Protein AF-A0AAW9FSR8-F1 (afdb_monomer_lite)

Radius of gyration: 16.05 Å; chains: 1; bounding box: 38×24×43 Å

Secondary structure (DSSP, 8-state):
---EEE-TTSSSEEEEETTEEEEPPTTTHHHHHHHHHHH---TTS-S--S-SHHHHHHHHHTT-SB-TTSPBP-HHHHHHHHHHHHHHTT--HHHHHHHHTS-HHHHHHHHGGG-

InterPro domains:
  IPR011010 DNA breaking-rejoining enzyme, catalytic core [SSF56349] (39-111)
  IPR013762 Integrase-like, catalytic domain superfamily [G3DSA:1.10.443.10] (10-115)

Sequence (115 aa):
MASCEASRDGQRVIAQRCGDYCESITGAVHPFERPVKRNDPTPTDLVFPQDHQQFNKVLAACDLKTDREGNRRSAYSLRHTYICVRLLEGVDIYQIAKNCRTSVEMIEKHYAVHL

Organism: NCBI:txid1972867

pLDDT: mean 84.4, std 8.9, range [41.56, 93.81]

Structure (mmCIF, N/CA/C/O backbone):
data_AF-A0AAW9FSR8-F1
#
_entry.id   AF-A0AAW9FSR8-F1
#
loop_
_atom_site.group_PDB
_atom_site.id
_atom_site.type_symbol
_atom_site.label_atom_id
_atom_site.label_alt_id
_atom_site.label_comp_id
_atom_site.label_asym_id
_atom_site.label_entity_id
_atom_site.label_seq_id
_atom_site.pdbx_PDB_ins_code
_atom_site.Cartn_x
_atom_site.Cartn_y
_atom_site.Cartn_z
_atom_site.occupancy
_atom_site.B_iso_or_equiv
_atom_site.auth_seq_id
_atom_site.auth_comp_id
_atom_site.auth_asym_id
_atom_site.auth_atom_id
_atom_site.pdbx_PDB_model_num
ATOM 1 N N . MET A 1 1 ? 14.241 10.865 -11.477 1.00 41.56 1 MET A N 1
ATOM 2 C CA . MET A 1 1 ? 13.454 9.933 -12.312 1.00 41.56 1 MET A CA 1
ATOM 3 C C . MET A 1 1 ? 13.357 8.637 -11.540 1.00 41.56 1 MET A C 1
ATOM 5 O O . MET A 1 1 ? 14.350 8.281 -10.923 1.00 41.56 1 MET A O 1
ATOM 9 N N . ALA A 1 2 ? 12.187 8.006 -11.481 1.00 51.25 2 ALA A N 1
ATOM 10 C CA . ALA A 1 2 ? 12.066 6.712 -10.822 1.00 51.25 2 ALA A CA 1
ATOM 11 C C . ALA A 1 2 ? 12.233 5.618 -11.871 1.00 51.25 2 ALA A C 1
ATOM 13 O O . ALA A 1 2 ? 11.291 5.354 -12.611 1.00 51.25 2 ALA A O 1
ATOM 14 N N . SER A 1 3 ? 13.433 5.041 -11.986 1.00 63.72 3 SER A N 1
ATOM 15 C CA . SER A 1 3 ? 13.580 3.767 -12.685 1.00 63.72 3 SER A CA 1
ATOM 16 C C . SER A 1 3 ? 12.874 2.702 -11.847 1.00 63.72 3 SER A C 1
ATOM 18 O O . SER A 1 3 ? 13.062 2.644 -10.628 1.00 63.72 3 SER A O 1
ATOM 20 N N . CYS A 1 4 ? 11.996 1.930 -12.488 1.00 71.81 4 CYS A N 1
ATOM 21 C CA . CYS A 1 4 ? 11.363 0.756 -11.900 1.00 71.81 4 CYS A CA 1
ATOM 22 C C . CYS A 1 4 ? 12.034 -0.482 -12.492 1.00 71.81 4 CYS A C 1
ATOM 24 O O . CYS A 1 4 ? 12.054 -0.649 -13.710 1.00 71.81 4 CYS A O 1
ATOM 26 N N . GLU A 1 5 ? 12.570 -1.341 -11.640 1.00 77.12 5 GLU A N 1
ATOM 27 C CA . GLU A 1 5 ? 13.386 -2.495 -12.010 1.00 77.12 5 GLU A CA 1
ATOM 28 C C . GLU A 1 5 ? 12.865 -3.733 -11.275 1.00 77.12 5 GLU A C 1
ATOM 30 O O . GLU A 1 5 ? 12.294 -3.621 -10.189 1.00 77.12 5 GLU A O 1
ATOM 35 N N . ALA A 1 6 ? 13.032 -4.927 -11.840 1.00 78.12 6 ALA A N 1
ATOM 36 C CA . ALA A 1 6 ? 12.727 -6.150 -11.101 1.00 78.12 6 ALA A CA 1
ATOM 37 C C . ALA A 1 6 ? 13.786 -6.387 -10.008 1.00 78.12 6 ALA A C 1
ATOM 39 O O . ALA A 1 6 ? 14.970 -6.109 -10.201 1.00 78.12 6 ALA A O 1
ATOM 40 N N . SER A 1 7 ? 13.374 -6.920 -8.858 1.00 80.75 7 SER A N 1
ATOM 41 C CA . SER A 1 7 ? 14.296 -7.370 -7.815 1.00 80.75 7 SER A CA 1
ATOM 42 C C . SER A 1 7 ? 15.162 -8.525 -8.319 1.00 80.75 7 SER A C 1
ATOM 44 O O . SER A 1 7 ? 14.812 -9.194 -9.291 1.00 80.75 7 SER A O 1
ATOM 46 N N . ARG A 1 8 ? 16.278 -8.803 -7.632 1.00 76.06 8 ARG A N 1
ATOM 47 C CA . ARG A 1 8 ? 17.216 -9.883 -8.007 1.00 76.06 8 ARG A CA 1
ATOM 48 C C . ARG A 1 8 ? 16.534 -11.245 -8.157 1.00 76.06 8 ARG A C 1
ATOM 50 O O . ARG A 1 8 ? 16.875 -11.997 -9.058 1.00 76.06 8 ARG A O 1
ATOM 57 N N . ASP A 1 9 ? 15.539 -11.514 -7.317 1.00 78.62 9 ASP A N 1
ATOM 58 C CA . ASP A 1 9 ? 14.767 -12.761 -7.335 1.00 78.62 9 ASP A CA 1
ATOM 59 C C . ASP A 1 9 ? 13.629 -12.757 -8.374 1.00 78.62 9 ASP A C 1
ATOM 61 O O . ASP A 1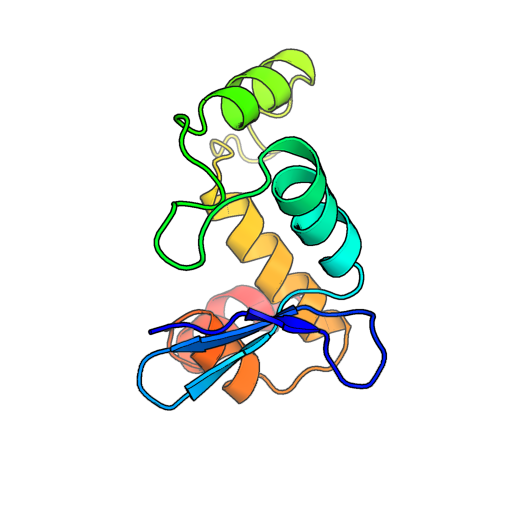 9 ? 12.876 -13.720 -8.479 1.00 78.62 9 ASP A O 1
ATOM 65 N N . GLY A 1 10 ? 13.441 -11.657 -9.112 1.00 80.25 10 GLY A N 1
ATOM 66 C CA . GLY A 1 10 ? 12.411 -11.508 -10.145 1.00 80.25 10 GLY A CA 1
ATOM 67 C C . GLY A 1 10 ? 10.973 -11.459 -9.622 1.00 80.25 10 GLY A C 1
ATOM 68 O O . GLY A 1 10 ? 10.031 -11.480 -10.410 1.00 80.25 10 GLY A O 1
ATOM 69 N N . GLN A 1 11 ? 10.774 -11.400 -8.303 1.00 83.88 11 GLN A N 1
ATOM 70 C CA . GLN A 1 11 ? 9.446 -11.458 -7.686 1.00 83.88 11 GLN A CA 1
ATOM 71 C C . GLN A 1 11 ? 8.892 -10.091 -7.278 1.00 83.88 11 GLN A C 1
ATOM 73 O O . GLN A 1 11 ? 7.684 -9.965 -7.073 1.00 83.88 11 GLN A O 1
ATOM 78 N N . ARG A 1 12 ? 9.728 -9.057 -7.147 1.00 86.56 12 ARG A N 1
ATOM 79 C CA . ARG A 1 12 ? 9.313 -7.716 -6.702 1.00 86.56 12 ARG A CA 1
ATOM 80 C C . ARG A 1 12 ? 9.740 -6.658 -7.709 1.00 86.56 12 ARG A C 1
ATOM 82 O O . ARG A 1 12 ? 10.646 -6.880 -8.498 1.00 86.56 12 ARG A O 1
ATOM 89 N N . VAL A 1 13 ? 9.085 -5.507 -7.671 1.00 87.00 13 VAL A N 1
ATOM 90 C CA . VAL A 1 13 ? 9.460 -4.303 -8.412 1.00 87.00 13 VAL A CA 1
ATOM 91 C C . VAL A 1 13 ? 10.083 -3.325 -7.424 1.00 87.00 13 VAL A C 1
ATOM 93 O O . VAL A 1 13 ? 9.516 -3.058 -6.363 1.00 87.00 13 VAL A O 1
ATOM 96 N N . ILE A 1 14 ? 11.247 -2.803 -7.776 1.00 86.50 14 ILE A N 1
ATOM 97 C CA . ILE A 1 14 ? 11.996 -1.806 -7.024 1.00 86.50 14 ILE A CA 1
ATOM 98 C C . ILE A 1 14 ? 11.925 -0.501 -7.804 1.00 86.50 14 ILE A C 1
ATOM 100 O O . ILE A 1 14 ? 12.192 -0.487 -8.998 1.00 86.50 14 ILE A O 1
ATOM 104 N N . ALA A 1 15 ? 11.568 0.593 -7.143 1.00 83.19 15 ALA A N 1
ATOM 105 C CA . ALA A 1 15 ? 11.517 1.915 -7.750 1.00 83.19 15 ALA A CA 1
ATOM 106 C C . ALA A 1 15 ? 12.426 2.884 -6.995 1.00 83.19 15 ALA A C 1
ATOM 108 O O . ALA A 1 15 ? 12.310 3.010 -5.775 1.00 83.19 15 ALA A O 1
ATOM 109 N N . GLN A 1 16 ? 13.296 3.607 -7.700 1.00 78.75 16 GLN A N 1
ATOM 110 C CA . GLN A 1 16 ? 14.122 4.637 -7.067 1.00 78.75 16 GLN A CA 1
ATOM 111 C C . GLN A 1 16 ? 13.339 5.947 -6.916 1.00 78.75 16 GLN A C 1
ATOM 113 O O . GLN A 1 16 ? 12.778 6.468 -7.875 1.00 78.75 16 GLN A O 1
ATOM 118 N N . ARG A 1 17 ? 13.299 6.548 -5.726 1.00 67.88 17 ARG A N 1
ATOM 119 C CA . ARG A 1 17 ? 12.623 7.837 -5.530 1.00 67.88 17 ARG A CA 1
ATOM 120 C C . ARG A 1 17 ? 13.301 8.667 -4.446 1.00 67.88 17 ARG A C 1
ATOM 122 O O . ARG A 1 17 ? 13.390 8.240 -3.307 1.00 67.88 17 ARG A O 1
ATOM 129 N N . CYS A 1 18 ? 13.712 9.893 -4.790 1.00 66.00 18 CYS A N 1
ATOM 130 C CA . CYS A 1 18 ? 14.401 10.820 -3.874 1.00 66.00 18 CYS A CA 1
ATOM 131 C C . CYS A 1 18 ? 15.654 10.223 -3.198 1.00 66.00 18 CYS A C 1
ATOM 133 O O . CYS A 1 18 ? 15.915 10.518 -2.041 1.00 66.00 18 CYS A O 1
ATOM 135 N N . GLY A 1 19 ? 16.427 9.401 -3.915 1.00 68.81 19 GLY A N 1
ATOM 136 C CA . GLY A 1 19 ? 17.659 8.794 -3.389 1.00 68.81 19 GLY A CA 1
ATOM 137 C C . GLY A 1 19 ? 17.451 7.505 -2.589 1.00 68.81 19 GLY A C 1
ATOM 138 O O . GLY A 1 19 ? 18.419 6.789 -2.366 1.00 68.81 19 GLY A O 1
ATOM 139 N N . ASP A 1 20 ? 16.206 7.167 -2.252 1.00 72.75 20 ASP A N 1
ATOM 140 C CA . ASP A 1 20 ? 15.834 5.910 -1.603 1.00 72.75 20 ASP A CA 1
ATOM 141 C C . ASP A 1 20 ? 15.185 4.933 -2.594 1.00 72.75 20 ASP A C 1
ATOM 143 O O . ASP A 1 20 ? 14.726 5.318 -3.674 1.00 72.75 20 ASP A O 1
ATOM 147 N N . TYR A 1 21 ? 15.123 3.657 -2.212 1.00 81.38 21 TYR A N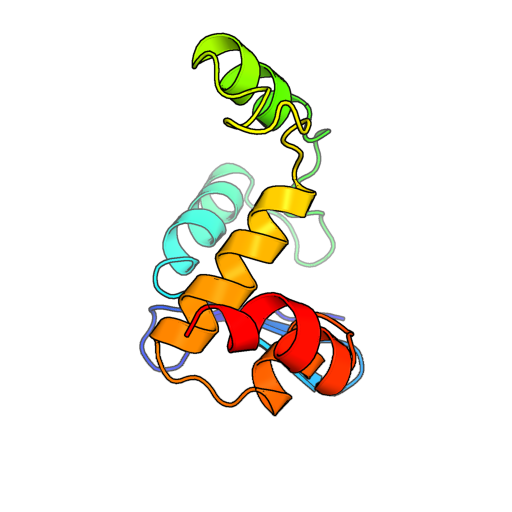 1
ATOM 148 C CA . TYR A 1 21 ? 14.455 2.605 -2.977 1.00 8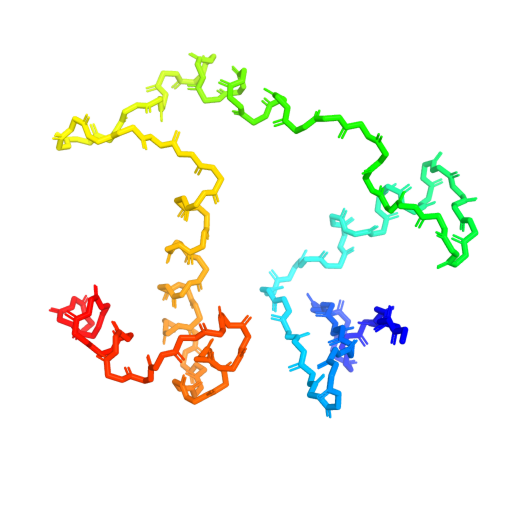1.38 21 TYR A CA 1
ATOM 149 C C . TYR A 1 21 ? 13.133 2.227 -2.315 1.00 81.38 21 TYR A C 1
ATOM 151 O O . TYR A 1 21 ? 13.063 2.047 -1.101 1.00 81.38 21 TYR A O 1
ATOM 159 N N . CYS A 1 22 ? 12.086 2.096 -3.124 1.00 84.56 22 CYS A N 1
ATOM 160 C CA . CYS A 1 22 ? 10.797 1.561 -2.718 1.00 84.56 22 CYS A CA 1
ATOM 161 C C . CYS A 1 22 ? 10.622 0.161 -3.295 1.00 84.56 22 CYS A C 1
ATOM 163 O O . CYS A 1 22 ? 10.755 -0.028 -4.501 1.00 84.56 22 CYS A O 1
ATOM 165 N N . GLU A 1 23 ? 10.264 -0.798 -2.449 1.00 87.00 23 GLU A N 1
ATOM 166 C CA . GLU A 1 23 ? 10.001 -2.178 -2.858 1.00 87.00 23 GLU A CA 1
ATOM 167 C C . GLU A 1 23 ? 8.507 -2.480 -2.855 1.00 87.00 23 GLU A C 1
ATOM 169 O O . GLU A 1 23 ? 7.781 -2.127 -1.921 1.00 87.00 23 GLU A O 1
ATOM 174 N N . SER A 1 24 ? 8.051 -3.174 -3.892 1.00 88.44 24 SER A N 1
ATOM 175 C CA . SER A 1 24 ? 6.703 -3.718 -3.956 1.00 88.44 24 SER A CA 1
ATOM 176 C C . SER A 1 24 ? 6.545 -4.982 -3.104 1.00 88.44 24 SER A C 1
ATOM 178 O O . SER A 1 24 ? 7.509 -5.605 -2.661 1.00 88.44 24 SER A O 1
ATOM 180 N N . ILE A 1 25 ? 5.297 -5.434 -2.978 1.00 86.81 25 ILE A N 1
ATOM 181 C CA . ILE A 1 25 ? 4.983 -6.786 -2.509 1.00 86.81 25 ILE A CA 1
ATOM 182 C C . ILE A 1 25 ? 5.506 -7.858 -3.482 1.00 86.81 25 ILE A C 1
ATOM 184 O O . ILE A 1 25 ? 5.698 -7.601 -4.678 1.00 86.81 25 ILE A O 1
ATOM 188 N N . THR A 1 26 ? 5.717 -9.062 -2.958 1.00 87.06 26 THR A N 1
ATOM 189 C CA . THR A 1 26 ? 6.020 -10.278 -3.718 1.00 87.06 26 THR A CA 1
ATOM 190 C C . THR A 1 26 ? 4.930 -10.560 -4.765 1.00 87.06 26 THR A C 1
ATOM 192 O O . THR A 1 26 ? 3.739 -10.473 -4.477 1.00 87.06 26 THR A O 1
ATOM 195 N N . GLY A 1 27 ? 5.327 -10.868 -6.001 1.00 86.75 27 GLY A N 1
ATOM 196 C CA . GLY A 1 27 ? 4.433 -11.135 -7.134 1.00 86.75 27 GLY A CA 1
ATOM 197 C C . GLY A 1 27 ? 3.981 -9.897 -7.921 1.00 86.75 27 GLY A C 1
ATOM 198 O O . GLY A 1 27 ? 3.240 -10.037 -8.893 1.00 86.75 27 GLY A O 1
ATOM 199 N N . ALA A 1 28 ? 4.425 -8.687 -7.559 1.00 87.69 28 ALA A N 1
ATOM 200 C CA . ALA A 1 28 ? 3.993 -7.454 -8.229 1.00 87.69 28 ALA A CA 1
ATOM 201 C C . ALA A 1 28 ? 4.593 -7.239 -9.633 1.00 87.69 28 ALA A C 1
ATOM 203 O O . ALA A 1 28 ? 4.128 -6.363 -10.366 1.00 87.69 28 ALA A O 1
ATOM 204 N N . VAL A 1 29 ? 5.578 -8.049 -10.034 1.00 88.81 29 VAL A N 1
ATOM 205 C CA . VAL A 1 29 ? 6.221 -7.960 -11.355 1.00 88.81 29 VAL A CA 1
ATOM 206 C C . VAL A 1 29 ? 5.221 -8.225 -12.478 1.00 88.81 29 VAL A C 1
ATOM 208 O O . VAL A 1 29 ? 5.095 -7.410 -13.386 1.00 88.81 29 VAL A O 1
ATOM 211 N N . HIS A 1 30 ? 4.420 -9.291 -12.399 1.00 88.12 30 HIS A N 1
ATOM 212 C CA . HIS A 1 30 ? 3.441 -9.591 -13.451 1.00 88.12 30 HIS A CA 1
ATOM 213 C C . HIS A 1 30 ? 2.367 -8.497 -13.627 1.00 88.12 30 HIS A C 1
ATOM 215 O O . HIS A 1 30 ? 2.087 -8.129 -14.771 1.00 88.12 30 HIS A O 1
ATOM 221 N N . PRO A 1 31 ? 1.764 -7.941 -12.552 1.00 87.50 31 PRO A N 1
ATOM 222 C CA . PRO A 1 31 ? 0.895 -6.771 -12.651 1.00 87.50 31 PRO A CA 1
ATOM 223 C C . PRO A 1 31 ? 1.541 -5.546 -13.299 1.00 87.50 31 PRO A C 1
ATOM 225 O O . PRO A 1 31 ? 0.823 -4.784 -13.938 1.00 87.50 31 PRO A O 1
ATOM 228 N N . PHE A 1 32 ? 2.855 -5.353 -13.147 1.00 86.25 32 PHE A N 1
ATOM 229 C CA . PHE A 1 32 ? 3.596 -4.248 -13.760 1.00 86.25 32 PHE A CA 1
ATOM 230 C C . PHE A 1 32 ? 3.942 -4.516 -15.232 1.00 86.25 32 PHE A C 1
ATOM 232 O O . PHE A 1 32 ? 3.748 -3.654 -16.083 1.00 86.25 32 PHE A O 1
ATOM 239 N N . GLU A 1 33 ? 4.378 -5.727 -15.570 1.00 87.25 33 GLU A N 1
ATOM 240 C CA . GLU A 1 33 ? 4.711 -6.094 -16.949 1.00 87.25 33 GLU A CA 1
ATOM 241 C C . GLU A 1 33 ? 3.498 -6.077 -17.882 1.00 87.25 33 GLU A C 1
ATOM 243 O O . GLU A 1 33 ? 3.627 -5.768 -19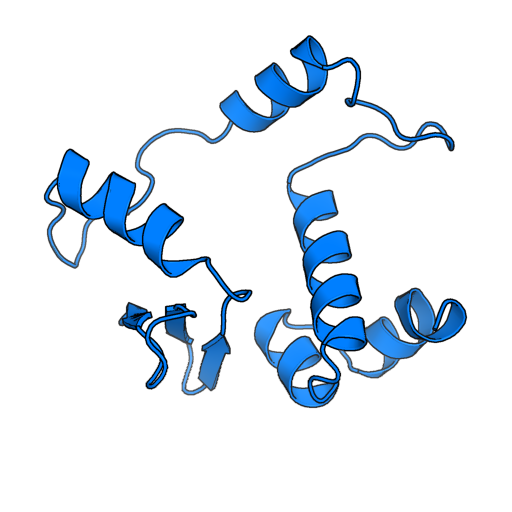.063 1.00 87.25 33 GLU A O 1
ATOM 248 N N . ARG A 1 34 ? 2.311 -6.433 -17.379 1.00 88.06 34 ARG A N 1
ATOM 249 C CA . ARG A 1 34 ? 1.073 -6.475 -18.174 1.00 88.06 34 ARG A CA 1
ATOM 250 C C . ARG A 1 34 ? 0.741 -5.139 -18.863 1.00 88.06 34 ARG A C 1
ATOM 252 O O . ARG A 1 34 ? 0.545 -5.162 -20.077 1.00 88.06 34 ARG A O 1
ATOM 259 N N . PRO A 1 35 ? 0.644 -3.996 -18.156 1.00 85.56 35 PRO A N 1
ATOM 260 C CA . PRO A 1 35 ? 0.389 -2.705 -18.786 1.00 85.56 35 PRO A CA 1
ATOM 261 C C . PRO A 1 35 ? 1.546 -2.254 -19.681 1.00 85.56 35 PRO A C 1
ATOM 263 O O . PRO A 1 35 ? 1.274 -1.713 -20.747 1.00 85.56 35 PRO A O 1
ATOM 266 N N . VAL A 1 36 ? 2.803 -2.540 -19.317 1.00 85.94 36 VAL A N 1
ATOM 267 C CA . VAL A 1 36 ? 3.968 -2.225 -20.164 1.00 85.94 36 VAL A CA 1
ATOM 268 C C . VAL A 1 36 ? 3.878 -2.961 -21.503 1.00 85.94 36 VAL A C 1
ATOM 270 O O . VAL A 1 36 ? 3.933 -2.330 -22.550 1.00 85.94 36 VAL A O 1
ATOM 273 N N . LYS A 1 37 ? 3.614 -4.274 -21.488 1.00 87.62 37 LYS A N 1
ATOM 274 C CA . LYS A 1 37 ? 3.434 -5.089 -22.704 1.00 87.62 37 LYS A CA 1
ATOM 275 C C . LYS A 1 37 ? 2.225 -4.659 -23.539 1.00 87.62 37 LYS A C 1
ATOM 277 O O . LYS A 1 37 ? 2.237 -4.819 -24.752 1.00 87.62 37 LYS A O 1
ATOM 282 N N . ARG A 1 38 ? 1.158 -4.170 -22.897 1.00 86.81 38 ARG A N 1
ATOM 283 C CA . ARG A 1 38 ? -0.079 -3.765 -23.582 1.00 86.81 38 ARG A CA 1
ATOM 284 C C . ARG A 1 38 ? 0.039 -2.404 -24.263 1.00 86.81 38 ARG A C 1
ATOM 286 O O . ARG A 1 38 ? -0.565 -2.216 -25.314 1.00 86.81 38 ARG A O 1
ATOM 293 N N . ASN A 1 39 ? 0.734 -1.468 -23.625 1.00 84.19 39 ASN A N 1
ATOM 294 C CA . ASN A 1 39 ? 0.728 -0.063 -24.018 1.00 84.19 39 ASN A CA 1
ATOM 295 C C . ASN A 1 39 ? 2.039 0.390 -24.678 1.00 84.19 39 ASN A C 1
ATOM 297 O O . ASN A 1 39 ? 2.055 1.502 -25.189 1.00 84.19 39 ASN A O 1
ATOM 301 N N . ASP A 1 40 ? 3.098 -0.430 -24.629 1.00 84.25 40 ASP A N 1
ATOM 302 C CA . ASP A 1 40 ? 4.460 -0.118 -25.101 1.00 84.25 40 ASP A CA 1
ATOM 303 C C . ASP A 1 40 ? 4.896 1.331 -24.786 1.00 84.25 40 ASP A C 1
ATOM 305 O O . ASP A 1 40 ? 5.177 2.122 -25.688 1.00 84.25 40 ASP A O 1
ATOM 309 N N . PRO A 1 41 ? 4.846 1.737 -23.499 1.00 85.69 41 PRO A N 1
ATOM 310 C CA . PRO A 1 41 ? 5.042 3.128 -23.116 1.00 85.69 41 PRO A CA 1
ATOM 311 C C . PRO A 1 41 ? 6.507 3.543 -23.265 1.00 85.69 41 PRO A C 1
ATOM 313 O O . PRO A 1 41 ? 7.423 2.777 -22.953 1.00 85.69 41 PRO A O 1
ATOM 316 N N . THR A 1 42 ? 6.745 4.801 -23.636 1.00 84.44 42 THR A N 1
ATOM 317 C CA . THR A 1 42 ? 8.084 5.382 -23.503 1.00 84.44 42 THR A CA 1
ATOM 318 C C . THR A 1 42 ? 8.416 5.598 -22.017 1.00 84.44 42 THR A C 1
ATOM 320 O O . THR A 1 42 ? 7.507 5.714 -21.191 1.00 84.44 42 THR A O 1
ATOM 323 N N . PRO A 1 43 ? 9.701 5.701 -21.619 1.00 81.06 43 PRO A N 1
ATOM 324 C CA . PRO A 1 43 ? 10.082 5.867 -20.208 1.00 81.06 43 PRO A CA 1
ATOM 325 C C . PRO A 1 43 ? 9.495 7.107 -19.514 1.00 81.06 43 PRO A C 1
ATOM 327 O O . PRO A 1 43 ? 9.489 7.186 -18.286 1.00 81.06 43 PRO A O 1
ATOM 330 N N . THR A 1 44 ? 9.046 8.094 -20.288 1.00 83.06 44 THR A N 1
ATOM 331 C CA . THR A 1 44 ? 8.409 9.320 -19.793 1.00 83.06 44 THR A CA 1
ATOM 332 C C . THR A 1 44 ? 6.898 9.202 -19.640 1.00 83.06 44 THR A C 1
ATOM 334 O O . THR A 1 44 ? 6.294 10.047 -18.976 1.00 83.06 44 THR A O 1
ATOM 337 N N . ASP A 1 45 ? 6.286 8.180 -20.233 1.00 85.56 45 ASP A N 1
ATOM 338 C CA . ASP A 1 45 ? 4.842 8.011 -20.212 1.00 85.56 45 ASP A CA 1
ATOM 339 C C . ASP A 1 45 ? 4.359 7.449 -18.875 1.00 85.56 45 ASP A C 1
ATOM 341 O O . ASP A 1 45 ? 5.036 6.698 -18.167 1.00 85.56 45 ASP A O 1
ATOM 345 N N . LEU A 1 46 ? 3.127 7.808 -18.520 1.00 83.25 46 LEU A N 1
ATOM 346 C CA . LEU A 1 46 ? 2.471 7.248 -17.350 1.00 83.25 46 LEU A CA 1
ATOM 347 C C . LEU A 1 46 ? 2.132 5.777 -17.607 1.00 83.25 46 LEU A C 1
ATOM 349 O O . LEU A 1 46 ? 1.401 5.452 -18.539 1.00 83.25 46 LEU A O 1
ATOM 353 N N . VAL A 1 47 ? 2.573 4.895 -16.707 1.00 81.44 47 VAL A N 1
ATOM 354 C CA . VAL A 1 47 ? 2.211 3.463 -16.732 1.00 81.44 47 VAL A CA 1
ATOM 355 C C . VAL A 1 47 ? 0.687 3.270 -16.653 1.00 81.44 47 VAL A C 1
ATOM 357 O O . VAL A 1 47 ? 0.136 2.355 -17.266 1.00 81.44 47 VAL A O 1
ATOM 360 N N . PHE A 1 48 ? -0.003 4.162 -15.934 1.00 83.25 48 PHE A N 1
ATOM 361 C CA . PHE A 1 48 ? -1.460 4.196 -15.810 1.00 83.25 48 PHE A CA 1
ATOM 362 C C . PHE A 1 48 ? -1.996 5.555 -16.297 1.00 83.25 48 PHE A C 1
ATOM 364 O O . PHE A 1 48 ? -2.054 6.502 -15.515 1.00 83.25 48 PHE A O 1
ATOM 371 N N . PRO A 1 49 ? -2.364 5.684 -17.585 1.00 80.81 49 PRO A N 1
ATOM 372 C CA . PRO A 1 49 ? -2.799 6.962 -18.157 1.00 80.81 49 PRO A CA 1
ATOM 373 C C . PRO A 1 49 ? -4.273 7.311 -17.877 1.00 80.81 49 PRO A C 1
ATOM 375 O O . PRO A 1 49 ? -4.691 8.439 -18.117 1.00 80.81 49 PRO A O 1
ATOM 378 N N . GLN A 1 50 ? -5.083 6.356 -17.407 1.00 79.69 50 GLN A N 1
ATOM 379 C CA . GLN A 1 50 ? -6.526 6.526 -17.181 1.00 79.69 50 GLN A CA 1
ATOM 380 C C . GLN A 1 50 ? -6.854 6.620 -15.690 1.00 79.69 50 GLN A C 1
ATOM 382 O O . GLN A 1 50 ? -6.158 6.023 -14.878 1.00 79.69 50 GLN A O 1
ATOM 387 N N . ASP A 1 51 ? -7.953 7.301 -15.346 1.00 70.44 51 ASP A N 1
ATOM 388 C CA . ASP A 1 51 ? -8.433 7.442 -13.964 1.00 70.44 51 ASP A CA 1
ATOM 389 C C . ASP A 1 51 ? -8.854 6.092 -13.344 1.00 70.44 51 ASP A C 1
ATOM 391 O O . ASP A 1 51 ? -9.458 5.232 -13.992 1.00 70.44 51 ASP A O 1
ATOM 395 N N . HIS A 1 52 ? -8.553 5.926 -12.055 1.00 69.75 52 HIS A N 1
ATOM 396 C CA . HIS A 1 52 ? -8.588 4.675 -11.291 1.00 69.75 52 HIS A CA 1
ATOM 397 C C . HIS A 1 52 ? -9.990 4.358 -10.734 1.00 69.75 52 HIS A C 1
ATOM 399 O O . HIS A 1 52 ? -10.148 3.737 -9.676 1.00 69.75 52 HIS A O 1
ATOM 405 N N . GLN A 1 53 ? -11.052 4.769 -11.432 1.00 77.62 53 GLN A N 1
ATOM 406 C CA . GLN A 1 53 ? -12.427 4.523 -10.981 1.00 77.62 53 GLN A CA 1
ATOM 407 C C . GLN A 1 53 ? -12.819 3.043 -11.051 1.00 77.62 53 GLN A C 1
ATOM 409 O O . GLN A 1 53 ? -13.800 2.639 -10.420 1.00 77.62 53 GLN A O 1
ATOM 414 N N . GLN A 1 54 ? -12.058 2.215 -11.779 1.00 85.31 54 GLN A N 1
ATOM 415 C CA . GLN A 1 54 ? -12.323 0.781 -11.900 1.00 85.31 54 GLN A CA 1
ATOM 416 C C . GLN A 1 54 ? -12.297 0.101 -10.529 1.00 85.31 54 GLN A C 1
ATOM 418 O O . GLN A 1 54 ? -13.129 -0.763 -10.273 1.00 85.31 54 GLN A O 1
ATOM 423 N N . PHE A 1 55 ? -11.425 0.539 -9.614 1.00 87.00 55 PHE A N 1
ATOM 424 C CA . PHE A 1 55 ? -11.357 -0.041 -8.273 1.00 87.00 55 PHE A CA 1
ATOM 425 C C . PHE A 1 55 ? -12.674 0.131 -7.506 1.00 87.00 55 PHE A C 1
ATOM 427 O O . PHE A 1 55 ? -13.193 -0.822 -6.932 1.00 87.00 55 PHE A O 1
ATOM 434 N N . ASN A 1 56 ? -13.276 1.322 -7.560 1.00 87.81 56 ASN A N 1
ATOM 435 C CA . ASN A 1 56 ? -14.566 1.567 -6.914 1.00 87.81 56 ASN A CA 1
ATOM 436 C C . ASN A 1 56 ? -15.700 0.754 -7.549 1.00 87.81 56 ASN A C 1
ATOM 438 O O . ASN A 1 56 ? -16.571 0.283 -6.822 1.00 87.81 56 ASN A O 1
ATOM 442 N N . LYS A 1 57 ? -15.675 0.565 -8.876 1.00 90.44 57 LYS A N 1
ATOM 443 C CA . LYS A 1 57 ? -16.658 -0.266 -9.588 1.00 90.44 57 LYS A CA 1
ATOM 444 C C . LYS A 1 57 ? -16.555 -1.734 -9.176 1.00 90.44 57 LYS A C 1
ATOM 446 O O . LYS A 1 57 ? -17.577 -2.345 -8.892 1.00 90.44 57 LYS A O 1
ATOM 451 N N . VAL A 1 58 ? -15.337 -2.272 -9.083 1.00 91.88 58 VAL A N 1
ATOM 452 C CA . VAL A 1 58 ? -15.100 -3.649 -8.619 1.00 91.88 58 VAL A CA 1
ATOM 453 C C . VAL A 1 58 ? -15.550 -3.818 -7.168 1.00 91.88 58 VAL A C 1
ATOM 455 O O . VAL A 1 58 ? -16.264 -4.766 -6.863 1.00 91.88 58 VAL A O 1
ATOM 458 N N . LEU A 1 59 ? -15.218 -2.872 -6.282 1.00 91.62 59 LEU A N 1
ATOM 459 C CA . LEU A 1 59 ? -15.682 -2.917 -4.892 1.00 91.62 59 LEU A CA 1
ATOM 460 C C . LEU A 1 59 ? -17.211 -2.900 -4.776 1.00 91.62 59 LEU A C 1
ATOM 462 O O . LEU A 1 59 ? -17.748 -3.583 -3.911 1.00 91.62 59 LEU A O 1
ATOM 466 N N . ALA A 1 60 ? -17.901 -2.128 -5.618 1.00 90.69 60 ALA A N 1
ATOM 467 C CA . ALA A 1 60 ? -19.361 -2.108 -5.646 1.00 90.69 60 ALA A CA 1
ATOM 468 C C . ALA A 1 60 ? -19.940 -3.424 -6.188 1.00 90.69 60 ALA A C 1
ATOM 470 O O . ALA A 1 60 ? -20.876 -3.958 -5.608 1.00 90.69 60 ALA A O 1
ATOM 471 N N . ALA A 1 61 ? -19.358 -3.976 -7.257 1.00 93.81 61 ALA A N 1
ATOM 472 C CA . ALA A 1 61 ? -19.806 -5.234 -7.852 1.00 93.81 61 ALA A CA 1
ATOM 473 C C . ALA A 1 61 ? -19.630 -6.442 -6.914 1.00 93.81 61 ALA A C 1
ATOM 475 O O . ALA A 1 61 ? -20.425 -7.373 -6.963 1.00 93.81 61 ALA A O 1
ATOM 476 N N . CYS A 1 62 ? -18.602 -6.426 -6.062 1.00 93.38 62 CYS A N 1
ATOM 477 C CA . CYS A 1 62 ? -18.344 -7.484 -5.085 1.00 93.38 62 CYS A CA 1
ATOM 478 C C . CYS A 1 62 ? -19.017 -7.253 -3.722 1.00 93.3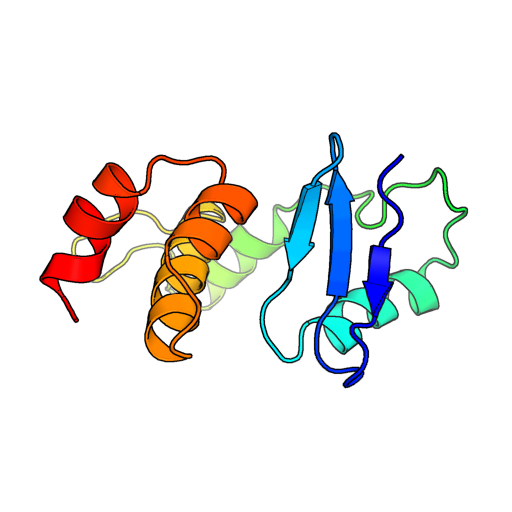8 62 CYS A C 1
ATOM 480 O O . CYS A 1 62 ? -18.767 -8.032 -2.810 1.00 93.38 62 CYS A O 1
ATOM 482 N N . ASP A 1 63 ? -19.798 -6.181 -3.558 1.00 90.25 63 ASP A N 1
ATOM 483 C CA . ASP A 1 63 ? -20.369 -5.760 -2.269 1.00 90.25 63 ASP A CA 1
ATOM 484 C C . ASP A 1 63 ? -19.316 -5.610 -1.146 1.00 90.25 63 ASP A C 1
ATOM 486 O O . ASP A 1 63 ? -19.500 -5.952 0.018 1.00 90.25 63 ASP A O 1
ATOM 490 N N . LEU A 1 64 ? -18.141 -5.089 -1.514 1.00 90.81 64 LEU A N 1
ATOM 491 C CA . LEU A 1 64 ? -16.999 -4.879 -0.619 1.00 90.81 64 LEU A CA 1
ATOM 492 C C . LEU A 1 64 ? -16.745 -3.398 -0.340 1.00 90.81 64 LEU A C 1
ATOM 494 O O . LEU A 1 64 ? -15.659 -3.031 0.123 1.00 90.81 64 LEU A O 1
ATOM 498 N N . LYS A 1 65 ? -17.710 -2.520 -0.630 1.00 90.00 65 LYS A N 1
ATOM 499 C CA . LYS A 1 65 ? -17.499 -1.074 -0.508 1.00 90.00 65 LYS A CA 1
ATOM 500 C C . LYS A 1 65 ? -17.356 -0.614 0.941 1.00 90.00 65 LYS A C 1
ATOM 502 O O . LYS A 1 65 ? -16.673 0.382 1.185 1.00 90.00 65 LYS A O 1
ATOM 507 N N . THR A 1 66 ? -17.935 -1.352 1.875 1.00 91.50 66 THR A N 1
ATOM 508 C CA . THR A 1 66 ? -17.793 -1.153 3.316 1.00 91.50 66 THR A CA 1
ATOM 509 C C . THR A 1 66 ? -17.162 -2.381 3.958 1.00 91.50 66 THR A C 1
ATOM 511 O O . THR A 1 66 ? -17.304 -3.504 3.467 1.00 91.50 66 THR A O 1
ATOM 514 N N . ASP A 1 67 ? -16.400 -2.170 5.024 1.00 87.12 67 ASP A N 1
ATOM 515 C CA . ASP A 1 67 ? -15.957 -3.256 5.890 1.00 87.12 67 ASP A CA 1
ATOM 516 C C . ASP A 1 67 ? -17.024 -3.626 6.935 1.00 87.12 67 ASP A C 1
ATOM 518 O O . ASP A 1 67 ? -18.156 -3.143 6.893 1.00 87.12 67 ASP A O 1
ATOM 522 N N . ARG A 1 68 ? -16.667 -4.534 7.850 1.00 85.56 68 ARG A N 1
ATOM 523 C CA . ARG A 1 68 ? -17.562 -5.022 8.911 1.00 85.56 68 ARG A CA 1
ATOM 524 C C . ARG A 1 68 ? -17.900 -3.950 9.950 1.00 85.56 68 ARG A C 1
ATOM 526 O O . ARG A 1 68 ? -18.908 -4.079 10.630 1.00 85.56 68 ARG A O 1
ATOM 533 N N . GLU A 1 69 ? -17.067 -2.922 10.063 1.00 85.56 69 GLU A N 1
ATOM 534 C CA . GLU A 1 69 ? -17.228 -1.801 10.992 1.00 85.56 69 GLU A CA 1
ATOM 535 C C . GLU A 1 69 ? -17.956 -0.619 10.328 1.00 85.56 69 GLU A C 1
ATOM 537 O O . GLU A 1 69 ? -18.186 0.412 10.953 1.00 85.56 69 GLU A O 1
ATOM 542 N N . GLY A 1 70 ? -18.347 -0.765 9.056 1.00 85.81 70 GLY A N 1
ATOM 543 C CA . GLY A 1 70 ? -19.026 0.269 8.280 1.00 85.81 70 GLY A CA 1
ATOM 544 C C . GLY A 1 70 ? -18.083 1.295 7.647 1.00 85.81 70 GLY A C 1
ATOM 545 O O . GLY A 1 70 ? -18.555 2.243 7.014 1.00 85.81 70 GLY A O 1
ATOM 546 N N . ASN A 1 71 ? -16.761 1.119 7.738 1.00 87.06 71 ASN A N 1
ATOM 547 C CA . ASN A 1 71 ? -15.818 2.039 7.112 1.00 87.06 71 ASN A CA 1
ATOM 548 C C . ASN A 1 71 ? -15.765 1.810 5.600 1.00 87.06 71 ASN A C 1
ATOM 550 O O . ASN A 1 71 ? -15.766 0.683 5.096 1.00 87.06 71 ASN A O 1
ATOM 554 N N . ARG A 1 72 ? -15.675 2.904 4.839 1.00 89.19 72 ARG A N 1
ATOM 555 C CA . ARG A 1 72 ? -15.621 2.849 3.372 1.00 89.19 72 ARG A CA 1
ATOM 556 C C . ARG A 1 72 ? -14.242 2.400 2.891 1.00 89.19 72 ARG A C 1
ATOM 558 O O . ARG A 1 72 ? -13.243 3.073 3.138 1.00 89.19 72 ARG A O 1
ATOM 565 N N . ARG A 1 73 ? -14.196 1.335 2.086 1.00 89.06 73 ARG A N 1
ATOM 566 C CA . ARG A 1 73 ? -12.973 0.887 1.412 1.00 89.06 73 ARG A CA 1
ATOM 567 C C . ARG A 1 73 ? -12.625 1.792 0.229 1.00 89.06 73 ARG A C 1
ATOM 569 O O . ARG A 1 73 ? -13.474 2.148 -0.603 1.00 89.06 73 ARG A O 1
ATOM 576 N N . SER A 1 74 ? -11.349 2.154 0.150 1.00 88.50 74 SER A N 1
ATOM 577 C CA . SER A 1 74 ? -10.756 2.970 -0.915 1.00 88.50 74 SER A CA 1
ATOM 578 C C . SER A 1 74 ? -9.372 2.432 -1.286 1.00 88.50 74 SER A C 1
ATOM 580 O O . SER A 1 74 ? -8.898 1.473 -0.681 1.00 88.50 74 SER A O 1
ATOM 582 N N . ALA A 1 75 ? -8.700 3.033 -2.271 1.00 87.31 75 ALA A N 1
ATOM 583 C CA . ALA A 1 75 ? -7.325 2.653 -2.604 1.00 87.31 75 ALA A CA 1
ATOM 584 C C . ALA A 1 75 ? -6.374 2.781 -1.394 1.00 87.31 75 ALA A C 1
ATOM 586 O O . ALA A 1 75 ? -5.391 2.052 -1.304 1.00 87.31 75 ALA A O 1
ATOM 587 N N . TYR A 1 76 ? -6.698 3.641 -0.420 1.00 88.12 76 TYR A N 1
ATOM 588 C CA . TYR A 1 76 ? -5.954 3.750 0.834 1.00 88.12 76 TYR A CA 1
ATOM 589 C C . TYR A 1 76 ? -6.020 2.464 1.671 1.00 88.12 76 TYR A C 1
ATOM 591 O O . TYR A 1 76 ? -5.046 2.103 2.323 1.00 88.12 76 TYR A O 1
ATOM 599 N N . SER A 1 77 ? -7.117 1.706 1.590 1.00 88.81 77 SER A N 1
ATOM 600 C CA . SER A 1 77 ? -7.237 0.401 2.251 1.00 88.81 77 SER A CA 1
ATOM 601 C C . SER A 1 77 ? -6.175 -0.590 1.759 1.00 88.81 77 SER A C 1
ATOM 603 O O . SER A 1 77 ? -5.673 -1.380 2.549 1.00 88.81 77 SER A O 1
ATOM 605 N N . LEU A 1 78 ? -5.753 -0.498 0.490 1.00 89.19 78 LEU A N 1
ATOM 606 C CA . LEU A 1 78 ? -4.674 -1.336 -0.053 1.00 89.19 78 LEU A CA 1
ATOM 607 C C . LEU A 1 78 ? -3.327 -1.048 0.622 1.00 89.19 78 LEU A C 1
ATOM 609 O O . LEU A 1 78 ? -2.514 -1.954 0.786 1.00 89.19 78 LEU A O 1
ATOM 613 N N . ARG A 1 79 ? -3.093 0.198 1.052 1.00 90.38 79 ARG A N 1
ATOM 614 C CA . ARG A 1 79 ? -1.885 0.575 1.795 1.00 90.38 79 ARG A CA 1
ATOM 615 C C . ARG A 1 79 ? -1.856 -0.064 3.181 1.00 90.38 79 ARG A C 1
ATOM 617 O O . ARG A 1 79 ? -0.796 -0.523 3.595 1.00 90.38 79 ARG A O 1
ATOM 624 N N . HIS A 1 80 ? -3.001 -0.132 3.863 1.00 89.88 80 HIS A N 1
ATOM 625 C CA . HIS A 1 80 ? -3.108 -0.864 5.127 1.00 89.88 80 HIS A CA 1
ATOM 626 C C . HIS A 1 80 ? -2.766 -2.341 4.925 1.00 89.88 80 HIS A C 1
ATOM 628 O O . HIS A 1 80 ? -1.905 -2.870 5.621 1.00 89.88 80 HIS A O 1
ATOM 634 N N . THR A 1 81 ? -3.366 -2.984 3.917 1.00 90.56 81 THR A N 1
ATOM 635 C CA . THR A 1 81 ? -3.062 -4.381 3.580 1.00 90.56 81 THR A CA 1
ATOM 636 C C . THR A 1 81 ? -1.580 -4.582 3.268 1.00 90.56 81 THR A C 1
ATOM 638 O O . THR A 1 81 ? -0.989 -5.541 3.751 1.00 90.56 81 THR A O 1
ATOM 641 N N . TYR A 1 82 ? -0.959 -3.668 2.517 1.00 92.00 82 TYR A N 1
ATOM 642 C CA . TYR A 1 82 ? 0.474 -3.719 2.227 1.00 92.00 82 TYR A CA 1
ATOM 643 C C . TYR A 1 82 ? 1.323 -3.694 3.506 1.00 92.00 82 TYR A C 1
ATOM 645 O O . TYR A 1 82 ? 2.189 -4.549 3.660 1.00 92.00 82 TYR A O 1
ATOM 653 N N . ILE A 1 83 ? 1.066 -2.764 4.434 1.00 92.06 83 ILE A N 1
ATOM 654 C CA . ILE A 1 83 ? 1.824 -2.670 5.692 1.00 92.06 83 ILE A CA 1
ATOM 655 C C . ILE A 1 83 ? 1.680 -3.966 6.497 1.00 92.06 83 ILE A C 1
ATOM 657 O O . ILE A 1 83 ? 2.693 -4.542 6.885 1.00 92.06 83 ILE A O 1
ATOM 661 N N . CYS A 1 84 ? 0.452 -4.472 6.668 1.00 91.00 84 CYS A N 1
ATOM 662 C CA . CYS A 1 84 ? 0.214 -5.723 7.390 1.00 91.00 84 CYS A CA 1
ATOM 663 C C . CYS A 1 84 ? 0.952 -6.905 6.756 1.00 91.00 84 CYS A C 1
ATOM 665 O O . CYS A 1 84 ? 1.650 -7.638 7.449 1.00 91.00 84 CYS A O 1
ATOM 667 N N . VAL A 1 85 ? 0.823 -7.094 5.438 1.00 90.88 85 VAL A N 1
ATOM 668 C CA . VAL A 1 85 ? 1.451 -8.233 4.753 1.00 90.88 85 VAL A CA 1
ATOM 669 C C . VAL A 1 85 ? 2.973 -8.159 4.846 1.00 90.88 85 VAL A C 1
ATOM 671 O O . VAL A 1 85 ? 3.610 -9.176 5.084 1.00 90.88 85 VAL A O 1
ATOM 674 N N . ARG A 1 86 ? 3.572 -6.969 4.728 1.00 90.88 86 ARG A N 1
ATOM 675 C CA . ARG A 1 86 ? 5.029 -6.806 4.850 1.00 90.88 86 ARG A CA 1
ATOM 676 C C . ARG A 1 86 ? 5.540 -7.094 6.257 1.00 90.88 86 ARG A C 1
ATOM 678 O O . ARG A 1 86 ? 6.595 -7.706 6.390 1.00 90.88 86 ARG A O 1
ATOM 685 N N . LEU A 1 87 ? 4.791 -6.694 7.282 1.00 90.69 87 LEU A N 1
ATOM 686 C CA . LEU A 1 87 ? 5.119 -7.046 8.662 1.00 90.69 87 LEU A CA 1
ATOM 687 C C . LEU A 1 87 ? 5.033 -8.565 8.880 1.00 90.69 87 LEU A C 1
ATOM 689 O O . LEU A 1 87 ? 5.937 -9.141 9.473 1.00 90.69 87 LEU A O 1
ATOM 693 N N . LEU A 1 88 ? 4.006 -9.228 8.332 1.00 89.69 88 LEU A N 1
ATOM 694 C CA . LEU A 1 88 ? 3.858 -10.690 8.393 1.00 89.69 88 LEU A CA 1
ATOM 695 C C . LEU A 1 88 ? 4.951 -11.443 7.617 1.00 89.69 88 LEU A C 1
ATOM 697 O O . LEU A 1 88 ? 5.365 -12.518 8.037 1.00 89.69 88 LEU A O 1
ATOM 701 N N . GLU A 1 89 ? 5.445 -10.883 6.509 1.00 89.00 89 GLU A N 1
ATOM 702 C CA . GLU A 1 89 ? 6.618 -11.393 5.779 1.00 89.00 89 GLU A CA 1
ATOM 703 C C . GLU A 1 89 ? 7.935 -11.230 6.576 1.00 89.00 89 GLU A C 1
ATOM 705 O O . GLU A 1 89 ? 8.978 -11.695 6.119 1.00 89.00 89 GLU A O 1
ATOM 710 N N . GLY A 1 90 ? 7.914 -10.569 7.742 1.00 88.56 90 GLY A N 1
ATOM 711 C CA . GLY A 1 90 ? 9.091 -10.347 8.588 1.00 88.56 90 GLY A CA 1
ATOM 712 C C . GLY A 1 90 ? 10.020 -9.240 8.084 1.00 88.56 90 GLY A C 1
ATOM 713 O O . GLY A 1 90 ? 11.205 -9.224 8.412 1.00 88.56 90 GLY A O 1
ATOM 714 N N . VAL A 1 91 ? 9.512 -8.330 7.250 1.00 89.81 91 VAL A N 1
ATOM 715 C CA . VAL A 1 91 ? 10.293 -7.213 6.705 1.00 89.81 91 VAL A CA 1
ATOM 716 C C . VAL A 1 91 ? 10.523 -6.173 7.794 1.00 89.81 91 VAL A C 1
ATOM 718 O O . VAL A 1 91 ? 9.611 -5.838 8.549 1.00 89.81 91 VAL A O 1
ATOM 721 N N . ASP A 1 92 ? 11.732 -5.618 7.827 1.00 90.56 92 ASP A N 1
ATOM 722 C CA . ASP A 1 92 ? 12.105 -4.597 8.797 1.00 90.56 92 ASP A CA 1
ATOM 723 C C . ASP A 1 92 ? 11.173 -3.369 8.736 1.00 90.56 92 ASP A C 1
ATOM 725 O O . ASP A 1 92 ? 10.932 -2.775 7.675 1.00 90.56 92 ASP A O 1
ATOM 729 N N . ILE A 1 93 ? 10.671 -2.959 9.901 1.00 90.94 93 ILE A N 1
ATOM 730 C CA . ILE A 1 93 ? 9.702 -1.873 10.055 1.00 90.94 93 ILE A CA 1
ATOM 731 C C . ILE A 1 93 ? 10.234 -0.544 9.512 1.00 90.94 93 ILE A C 1
ATOM 733 O O . ILE A 1 93 ? 9.471 0.235 8.934 1.00 90.94 93 ILE A O 1
ATOM 737 N N . TYR A 1 94 ? 11.547 -0.302 9.598 1.00 90.69 94 TYR A N 1
ATOM 738 C CA . TYR A 1 94 ? 12.171 0.897 9.036 1.00 90.69 94 TYR A CA 1
ATOM 739 C C . TYR A 1 94 ? 12.069 0.937 7.507 1.00 90.69 94 TYR A C 1
ATOM 741 O O . TYR A 1 94 ? 11.854 2.005 6.929 1.00 90.69 94 TYR A O 1
ATOM 749 N N . GLN A 1 95 ? 12.176 -0.209 6.830 1.00 88.56 95 GLN A N 1
ATOM 750 C CA . GLN A 1 95 ? 12.006 -0.290 5.377 1.00 88.56 95 GLN A CA 1
ATOM 751 C C . GLN A 1 95 ? 10.548 -0.036 4.979 1.00 88.56 95 GLN A C 1
ATOM 753 O O . GLN A 1 95 ? 10.271 0.693 4.024 1.00 88.56 95 GLN A O 1
ATOM 758 N N . ILE A 1 96 ? 9.597 -0.572 5.748 1.00 90.31 96 ILE A N 1
ATOM 759 C CA . ILE A 1 96 ? 8.164 -0.345 5.516 1.00 90.31 96 ILE A CA 1
ATOM 760 C C . ILE A 1 96 ? 7.814 1.136 5.724 1.00 90.31 96 ILE A C 1
ATOM 762 O O . ILE A 1 96 ? 7.127 1.725 4.884 1.00 90.31 96 ILE A O 1
ATOM 766 N N . ALA A 1 97 ? 8.329 1.753 6.793 1.00 91.12 97 ALA A N 1
ATOM 767 C CA . ALA A 1 97 ? 8.169 3.173 7.098 1.00 91.12 97 ALA A CA 1
ATOM 768 C C . ALA A 1 97 ? 8.684 4.066 5.960 1.00 91.12 97 ALA A C 1
ATOM 770 O O . ALA A 1 97 ? 7.978 4.987 5.536 1.00 91.12 97 ALA A O 1
ATOM 771 N N . LYS A 1 98 ? 9.856 3.742 5.396 1.00 89.06 98 LYS A N 1
ATOM 772 C CA . LYS A 1 98 ? 10.430 4.431 4.228 1.00 89.06 98 LYS A CA 1
ATOM 773 C C . LYS A 1 98 ? 9.551 4.300 2.984 1.00 89.06 98 LYS A C 1
ATOM 775 O O . LYS A 1 98 ? 9.177 5.320 2.405 1.00 89.06 98 LYS A O 1
ATOM 780 N N . ASN A 1 99 ? 9.136 3.083 2.618 1.00 88.88 99 ASN A N 1
ATOM 781 C CA . ASN A 1 99 ? 8.269 2.854 1.449 1.00 88.88 99 ASN A CA 1
ATOM 782 C C . ASN A 1 99 ? 6.935 3.597 1.584 1.00 88.88 99 ASN A C 1
ATOM 784 O O . ASN A 1 99 ? 6.409 4.161 0.623 1.00 88.88 99 ASN A O 1
ATOM 788 N N . CYS A 1 100 ? 6.389 3.619 2.798 1.00 88.56 100 CYS A N 1
ATOM 789 C CA . CYS A 1 100 ? 5.119 4.257 3.082 1.00 88.56 100 CYS A CA 1
ATOM 790 C C . CYS A 1 100 ? 5.248 5.778 3.276 1.00 88.56 100 CYS A C 1
ATOM 792 O O . CYS A 1 100 ? 4.267 6.483 3.056 1.00 88.56 100 CYS A O 1
ATOM 794 N N . ARG A 1 101 ? 6.414 6.325 3.627 1.00 88.19 101 ARG A N 1
ATOM 795 C CA . ARG A 1 101 ? 6.572 7.720 4.087 1.00 88.19 101 ARG A CA 1
ATOM 796 C C . ARG A 1 101 ? 5.738 8.007 5.334 1.00 88.19 101 ARG A C 1
ATOM 798 O O . ARG A 1 101 ? 4.873 8.880 5.346 1.00 88.19 101 ARG A O 1
ATOM 805 N N . THR A 1 102 ? 5.949 7.209 6.367 1.00 90.56 102 THR A N 1
ATOM 806 C CA . THR A 1 102 ? 5.331 7.398 7.682 1.00 90.56 102 THR A CA 1
ATOM 807 C C . THR A 1 102 ? 6.365 7.137 8.773 1.00 90.56 102 THR A C 1
ATOM 809 O O . THR A 1 102 ? 7.447 6.634 8.473 1.00 90.56 102 THR A O 1
ATOM 812 N N . SER A 1 103 ? 6.075 7.514 10.017 1.00 91.31 103 SER A N 1
ATOM 813 C CA . SER A 1 103 ? 6.969 7.205 11.131 1.00 91.31 103 SER A CA 1
ATOM 814 C C . SER A 1 103 ? 6.830 5.740 11.537 1.00 91.31 103 SER A C 1
ATOM 816 O O . SER A 1 103 ? 5.765 5.136 11.399 1.00 91.31 103 SER A O 1
ATOM 818 N N . VAL A 1 104 ? 7.918 5.177 12.063 1.00 91.56 104 VAL A N 1
ATOM 819 C CA . VAL A 1 104 ? 7.912 3.841 12.674 1.00 91.56 104 VAL A CA 1
ATOM 820 C C . VAL A 1 104 ? 6.883 3.786 13.802 1.00 91.56 104 VAL A C 1
ATOM 822 O O . VAL A 1 104 ? 6.056 2.885 13.806 1.00 91.56 104 VAL A O 1
ATOM 825 N N . GLU A 1 105 ? 6.830 4.825 14.639 1.00 91.75 105 GLU A N 1
ATOM 826 C CA . GLU A 1 105 ? 5.843 4.968 15.717 1.00 91.75 105 GLU A CA 1
ATOM 827 C C . GLU A 1 105 ? 4.394 4.822 15.219 1.00 91.75 105 GLU A C 1
ATOM 829 O O . GLU A 1 105 ? 3.584 4.132 15.836 1.00 91.75 105 GLU A O 1
ATOM 834 N N . MET A 1 106 ? 4.052 5.422 14.070 1.00 91.25 106 MET A N 1
ATOM 835 C CA . MET A 1 106 ? 2.716 5.272 13.482 1.00 91.25 106 MET A CA 1
ATOM 836 C C . MET A 1 106 ? 2.452 3.833 13.033 1.00 91.25 106 MET A C 1
ATOM 838 O O . MET A 1 106 ? 1.324 3.358 13.141 1.00 91.25 106 MET A O 1
ATOM 842 N N . ILE A 1 107 ? 3.462 3.122 12.532 1.00 90.69 107 ILE A N 1
ATOM 843 C CA . ILE A 1 107 ? 3.296 1.716 12.153 1.00 90.69 107 ILE A CA 1
ATOM 844 C C . ILE A 1 107 ? 3.130 0.843 13.402 1.00 90.69 107 ILE A C 1
ATOM 846 O O . ILE A 1 107 ? 2.210 0.031 13.458 1.00 90.69 107 ILE A O 1
ATOM 850 N N . GLU A 1 108 ? 3.952 1.044 14.427 1.00 89.31 108 GLU A N 1
ATOM 851 C CA . GLU A 1 108 ? 3.871 0.291 15.680 1.00 89.31 108 GLU A CA 1
ATOM 852 C C . GLU A 1 108 ? 2.508 0.481 16.351 1.00 89.31 108 GLU A C 1
ATOM 854 O O . GLU A 1 108 ? 1.802 -0.484 1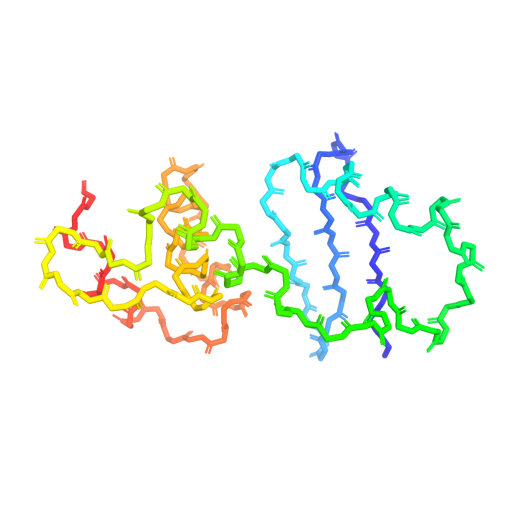6.643 1.00 89.31 108 GLU A O 1
ATOM 859 N N . LYS A 1 109 ? 2.068 1.733 16.493 1.00 88.94 109 LYS A N 1
ATOM 860 C CA . LYS A 1 109 ? 0.804 2.064 17.155 1.00 88.94 109 LYS A CA 1
ATOM 861 C C . LYS A 1 109 ? -0.430 1.517 16.434 1.00 88.94 109 LYS A C 1
ATOM 863 O O . LYS A 1 109 ? -1.412 1.185 17.091 1.00 88.94 109 LYS A O 1
ATOM 868 N N . HIS A 1 110 ? -0.417 1.474 15.102 1.00 85.69 110 HIS A N 1
ATOM 869 C CA . HIS A 1 110 ? -1.604 1.123 14.315 1.00 85.69 110 HIS A CA 1
ATOM 870 C C . HIS A 1 110 ? -1.613 -0.315 13.787 1.00 85.69 110 HIS A C 1
ATOM 872 O O . HIS A 1 110 ? -2.677 -0.797 13.407 1.00 85.69 110 HIS A O 1
ATOM 878 N N . TYR A 1 111 ? -0.462 -0.991 13.746 1.00 85.56 111 TYR A N 1
ATOM 879 C CA . TYR A 1 111 ? -0.338 -2.326 13.154 1.00 85.56 111 TYR A CA 1
ATOM 880 C C . TYR A 1 111 ? 0.357 -3.334 14.074 1.00 85.56 111 TYR A C 1
ATOM 882 O O . TYR A 1 111 ? -0.016 -4.503 14.040 1.00 85.56 111 TYR A O 1
ATOM 890 N N . ALA A 1 112 ? 1.301 -2.915 14.928 1.00 73.19 112 ALA A N 1
ATOM 891 C CA . ALA A 1 112 ? 1.963 -3.833 15.866 1.00 73.19 112 ALA A CA 1
ATOM 892 C C . ALA A 1 112 ? 1.093 -4.201 17.080 1.00 73.19 112 ALA A C 1
ATOM 894 O O . ALA A 1 112 ? 1.397 -5.157 17.775 1.00 73.19 112 ALA A O 1
ATOM 895 N N . VAL A 1 113 ? -0.026 -3.503 17.309 1.00 65.81 113 VAL A N 1
ATOM 896 C CA . VAL A 1 113 ? -1.022 -3.882 18.335 1.00 65.81 113 VAL A CA 1
ATOM 897 C C . VAL A 1 113 ? -1.744 -5.196 17.982 1.00 65.81 113 VAL A C 1
ATOM 899 O O . VAL A 1 113 ? -2.387 -5.802 18.837 1.00 65.81 113 VAL A O 1
ATOM 902 N N . HIS A 1 114 ? -1.677 -5.631 16.721 1.00 58.78 114 HIS A N 1
ATOM 903 C CA . HIS A 1 114 ? -2.405 -6.793 16.197 1.00 58.78 114 HIS A CA 1
ATOM 904 C C . HIS A 1 114 ? -1.495 -7.907 15.650 1.00 58.78 114 HIS A C 1
ATOM 906 O O . HIS A 1 114 ? -1.998 -8.819 14.992 1.00 58.78 114 HIS A O 1
ATOM 912 N N . LEU A 1 115 ? -0.185 -7.825 15.906 1.00 57.03 115 LEU A N 1
ATOM 913 C CA . LEU A 1 115 ? 0.811 -8.872 15.640 1.00 57.03 115 LEU A CA 1
ATOM 914 C C . LEU A 1 115 ? 1.202 -9.548 16.955 1.00 57.03 115 LEU A C 1
ATOM 916 O O . LEU A 1 115 ? 1.377 -10.784 16.927 1.00 57.03 115 LEU A O 1
#

Foldseek 3Di:
DWDWDADPVNQWIWTDDPNDIAIDDGNCNVVQVVLCVVPVDDPPDDSDPDDPCVVVVVCVVVVNQADPVRDGDDVVVVLVVRLQVCVVVVHDLVSNCVNSVHDSVVSCVPRVVPD